Protein AF-A0A0G0ESL1-F1 (afdb_monomer)

Solvent-accessible surface area (backbone atoms only — not comparable to full-atom values): 6940 Å² total; per-residue (Å²): 132,65,52,68,67,60,53,50,54,51,50,41,55,69,68,62,53,58,76,90,51,45,63,59,52,52,49,53,52,51,52,51,34,54,52,48,30,52,51,57,55,46,70,75,48,55,72,68,60,41,48,55,51,52,56,58,74,66,64,78,80,87,54,64,67,57,54,52,51,55,48,56,74,80,39,53,71,65,58,50,52,50,40,43,53,54,42,39,52,50,52,52,52,53,53,48,60,72,46,49,88,78,52,55,70,70,51,51,53,54,48,49,55,49,51,59,72,53,74,113

Organism: NCBI:txid1618350

Radius of gyration: 16.75 Å; Cα contacts (8 Å, |Δi|>4): 57; chains: 1; bounding box: 40×31×44 Å

Secondary structure (DSSP, 8-state):
---HHHHHHHHHHHTT--HHHHHHHHHHHHHHHHHHHHHHHHHTS-HHHHHHHHHHHHS-S-THHHHHHHHHHH--HHHHHHHHHHHHHHHHHHHHHHHGGGS-HHHHHHHHHHHHHH--

Mean predicted aligned error: 5.61 Å

Sequence (120 aa):
MHDIRSTLSQILSILKFPEDQRDSTMSGIIDLVNEYVLVSLMRRLDKEIQLEFKELIQKKEDQQAEILSFIKKYYTTDAVNKTVAEEGKKLICDYLKTLSPMMHEEEKEEIKSLLDNCFE

Foldseek 3Di:
DDDLLNLLLVLCVLVVPDPVCSVVVSVVLVVVLVVQLLVVLLVPDDPVLNVVLVVQVVPDDDCPVVNVVSSVVPDDPVRSVVSSLVSSLVSVVVVCVVCVVVDDPVSVVVSVVSSVVRND

Nearest PDB structures (foldseek):
  3qne-assembly1_A  TM=2.357E-01  e=4.105E+00  Candida albicans
  3qo8-assembly1_A-2  TM=2.585E-01  e=5.666E+00  Candida albicans

Structure (mmCIF, N/CA/C/O backbone):
data_AF-A0A0G0ESL1-F1
#
_entry.id   AF-A0A0G0ESL1-F1
#
loop_
_atom_site.group_PDB
_atom_site.id
_atom_site.type_symbol
_atom_site.label_atom_id
_atom_site.label_alt_id
_atom_site.label_comp_id
_atom_site.label_asym_id
_atom_site.label_entity_id
_atom_site.label_seq_id
_atom_site.pdbx_PDB_ins_code
_atom_site.Cartn_x
_atom_site.Cartn_y
_atom_site.Cartn_z
_atom_site.occupancy
_atom_site.B_iso_or_equiv
_atom_site.auth_seq_id
_atom_site.auth_comp_id
_atom_site.auth_asym_id
_atom_site.auth_atom_id
_atom_site.pdbx_PDB_model_num
ATOM 1 N N . MET A 1 1 ? 1.376 -14.747 1.119 1.00 46.06 1 MET A N 1
ATOM 2 C CA . MET A 1 1 ? 1.154 -13.299 0.936 1.00 46.06 1 MET A CA 1
ATOM 3 C C . MET A 1 1 ? 2.508 -12.693 0.618 1.00 46.06 1 MET A C 1
ATOM 5 O O . MET A 1 1 ? 3.369 -12.700 1.491 1.00 46.06 1 MET A O 1
ATOM 9 N N . HIS A 1 2 ? 2.747 -12.318 -0.640 1.00 55.59 2 HIS A N 1
ATOM 10 C CA . HIS A 1 2 ? 3.985 -11.634 -1.007 1.00 55.59 2 HIS A CA 1
ATOM 11 C C . HIS A 1 2 ? 3.983 -10.240 -0.375 1.00 55.59 2 HIS A C 1
ATOM 13 O O . HIS A 1 2 ? 3.001 -9.508 -0.469 1.00 55.59 2 HIS A O 1
ATOM 19 N N . ASP A 1 3 ? 5.069 -9.898 0.314 1.00 77.38 3 ASP A N 1
ATOM 20 C CA . ASP A 1 3 ? 5.272 -8.565 0.875 1.00 77.38 3 ASP A CA 1
ATOM 21 C C . ASP A 1 3 ? 5.372 -7.535 -0.269 1.00 77.38 3 ASP A C 1
ATOM 23 O O . ASP A 1 3 ? 6.083 -7.752 -1.260 1.00 77.38 3 ASP A O 1
ATOM 27 N N . ILE A 1 4 ? 4.669 -6.407 -0.133 1.00 81.38 4 ILE A N 1
ATOM 28 C CA . ILE A 1 4 ? 4.693 -5.271 -1.071 1.00 81.38 4 ILE A CA 1
ATOM 29 C C . ILE A 1 4 ? 6.131 -4.832 -1.339 1.00 81.38 4 ILE A C 1
ATOM 31 O O . ILE A 1 4 ? 6.493 -4.552 -2.481 1.00 81.38 4 ILE A O 1
ATOM 35 N N . ARG A 1 5 ? 6.977 -4.849 -0.304 1.00 85.19 5 ARG A N 1
ATOM 36 C CA . ARG A 1 5 ? 8.393 -4.498 -0.420 1.00 85.19 5 ARG A CA 1
ATOM 37 C C . ARG A 1 5 ? 9.149 -5.433 -1.365 1.00 85.19 5 ARG A C 1
ATOM 39 O O . ARG A 1 5 ? 9.920 -4.973 -2.203 1.00 85.19 5 ARG A O 1
ATOM 46 N N . SER A 1 6 ? 8.912 -6.741 -1.257 1.00 87.00 6 SER A N 1
ATOM 47 C CA . SER A 1 6 ? 9.539 -7.741 -2.131 1.00 87.00 6 SER A CA 1
ATOM 48 C C . SER A 1 6 ? 9.086 -7.577 -3.582 1.00 87.00 6 SER A C 1
ATOM 50 O O . SER A 1 6 ? 9.912 -7.630 -4.491 1.00 87.00 6 SER A O 1
ATOM 52 N N . THR A 1 7 ? 7.795 -7.307 -3.792 1.00 86.62 7 THR A N 1
ATOM 53 C CA . THR A 1 7 ? 7.224 -7.063 -5.125 1.00 86.62 7 THR A CA 1
ATOM 54 C C . THR A 1 7 ? 7.838 -5.814 -5.763 1.00 86.62 7 THR A C 1
ATOM 56 O O . THR A 1 7 ? 8.307 -5.860 -6.898 1.00 86.62 7 THR A O 1
ATOM 59 N N . LEU A 1 8 ? 7.923 -4.711 -5.012 1.00 88.19 8 LEU A N 1
ATOM 60 C CA . LEU A 1 8 ? 8.556 -3.469 -5.465 1.00 88.19 8 LEU A CA 1
ATOM 61 C C . LEU A 1 8 ? 10.034 -3.655 -5.806 1.00 88.19 8 LEU A C 1
ATOM 63 O O . LEU A 1 8 ? 10.487 -3.180 -6.842 1.00 88.19 8 LEU A O 1
ATOM 67 N N . SER A 1 9 ? 10.784 -4.374 -4.970 1.00 89.75 9 SER A N 1
ATOM 68 C CA . SER A 1 9 ? 12.202 -4.645 -5.220 1.00 89.75 9 SER A CA 1
ATOM 69 C C . SER A 1 9 ? 12.424 -5.399 -6.538 1.00 89.75 9 SER A C 1
ATOM 71 O O . SER A 1 9 ? 13.321 -5.049 -7.310 1.00 89.75 9 SER A O 1
ATOM 73 N N . GLN A 1 10 ? 11.573 -6.385 -6.835 1.00 89.44 10 GLN A N 1
ATOM 74 C CA . GLN A 1 10 ? 11.623 -7.132 -8.093 1.00 89.44 10 GLN A CA 1
ATOM 75 C C . GLN A 1 10 ? 11.266 -6.245 -9.291 1.00 89.44 10 GLN A C 1
ATOM 77 O O . GLN A 1 10 ? 12.016 -6.221 -10.263 1.00 89.44 10 GLN A O 1
ATOM 82 N N . ILE A 1 11 ? 10.201 -5.441 -9.191 1.00 89.75 11 ILE A N 1
ATOM 83 C CA . ILE A 1 11 ? 9.812 -4.479 -10.237 1.00 89.75 11 ILE A CA 1
ATOM 84 C C . ILE A 1 11 ? 10.960 -3.516 -10.556 1.00 89.75 11 ILE A C 1
ATOM 86 O O . ILE A 1 11 ? 11.326 -3.351 -11.717 1.00 89.75 11 ILE A O 1
ATOM 90 N N . LEU A 1 12 ? 11.563 -2.898 -9.537 1.00 90.69 12 LEU A N 1
ATOM 91 C CA . LEU A 1 12 ? 12.670 -1.957 -9.732 1.00 90.69 12 LEU A CA 1
ATOM 92 C C . LEU A 1 12 ? 13.908 -2.639 -10.335 1.00 90.69 12 LEU A C 1
ATOM 94 O O . LEU A 1 12 ? 14.672 -2.000 -11.058 1.00 90.69 12 LEU A O 1
ATOM 98 N N . SER A 1 13 ? 14.096 -3.933 -10.070 1.00 89.94 13 SER A N 1
ATOM 99 C CA . SER A 1 13 ? 15.166 -4.726 -10.679 1.00 89.94 13 SER A CA 1
ATOM 100 C C . SER A 1 13 ? 14.905 -4.999 -12.164 1.00 89.94 13 SER A C 1
ATOM 102 O O . SER A 1 13 ? 15.823 -4.815 -12.961 1.00 89.94 13 SER A O 1
ATOM 104 N N . ILE A 1 14 ? 13.668 -5.356 -12.543 1.00 90.81 14 ILE A N 1
ATOM 105 C CA . ILE A 1 14 ? 13.249 -5.543 -13.949 1.00 90.81 14 ILE A CA 1
ATOM 106 C C . ILE A 1 14 ? 13.446 -4.243 -14.734 1.00 90.81 14 ILE 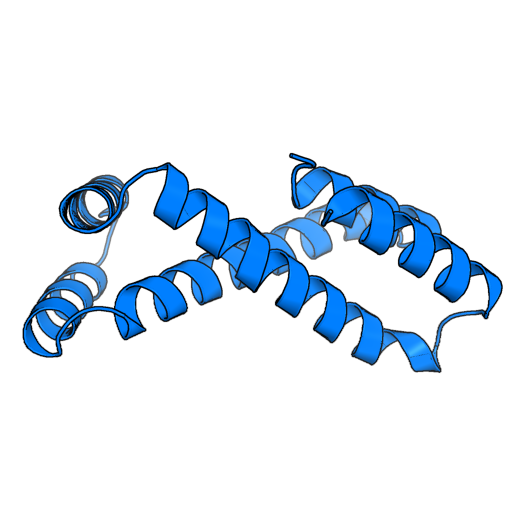A C 1
ATOM 108 O O . ILE A 1 14 ? 14.051 -4.243 -15.801 1.00 90.81 14 ILE A O 1
ATOM 112 N N . LEU A 1 15 ? 13.035 -3.115 -14.148 1.00 89.00 15 LEU A N 1
ATOM 113 C CA . LEU A 1 15 ? 13.186 -1.778 -14.732 1.00 89.00 15 LEU A CA 1
ATOM 114 C C . LEU A 1 15 ? 14.618 -1.232 -14.687 1.00 89.00 15 LEU A C 1
ATOM 116 O O . LEU A 1 15 ? 14.847 -0.080 -15.053 1.00 89.00 15 LEU A O 1
ATOM 120 N N . LYS A 1 16 ? 15.581 -2.026 -14.201 1.00 89.06 16 LYS A N 1
ATOM 121 C CA . LYS A 1 16 ? 17.004 -1.670 -14.112 1.00 89.06 16 LYS A CA 1
ATOM 122 C C . LYS A 1 16 ? 17.234 -0.324 -13.416 1.00 89.06 16 LYS A C 1
ATOM 124 O O . LYS A 1 16 ? 18.150 0.414 -13.777 1.00 89.06 16 LYS A O 1
ATOM 129 N N . PHE A 1 17 ? 16.432 -0.014 -12.393 1.00 87.12 17 PHE A N 1
ATOM 130 C CA . PHE A 1 17 ? 16.618 1.204 -11.607 1.00 87.12 17 PHE A CA 1
ATOM 131 C C . PHE A 1 17 ? 18.025 1.222 -10.984 1.00 87.12 17 PHE A C 1
ATOM 133 O O . PHE A 1 17 ? 18.485 0.161 -10.532 1.00 87.12 17 PHE A O 1
ATOM 140 N N . PRO A 1 18 ? 18.692 2.389 -10.915 1.00 87.69 18 PRO A N 1
ATOM 141 C CA . PRO A 1 18 ? 19.983 2.529 -10.246 1.00 87.69 18 PRO A CA 1
ATOM 142 C C . PRO A 1 18 ? 19.900 2.068 -8.787 1.00 87.69 18 PRO A C 1
ATOM 144 O O . PRO A 1 18 ? 18.964 2.444 -8.080 1.00 87.69 18 PRO A O 1
ATOM 147 N N . GLU A 1 19 ? 20.844 1.236 -8.333 1.00 81.81 19 GLU A N 1
ATOM 148 C CA . GLU A 1 19 ? 20.810 0.642 -6.983 1.00 81.81 19 GLU A CA 1
ATOM 149 C C . GLU A 1 19 ? 20.762 1.699 -5.872 1.00 81.81 19 GLU A C 1
ATOM 151 O O . GLU A 1 19 ? 20.020 1.536 -4.906 1.00 81.81 19 GLU A O 1
ATOM 156 N N . ASP A 1 20 ? 21.457 2.821 -6.058 1.00 83.50 20 ASP A N 1
ATOM 157 C CA . ASP A 1 20 ? 21.478 3.978 -5.158 1.00 83.50 20 ASP A CA 1
ATOM 158 C C . ASP A 1 20 ? 20.119 4.694 -5.037 1.00 83.50 20 ASP A C 1
ATOM 160 O O . ASP A 1 20 ? 19.875 5.405 -4.062 1.00 83.50 20 ASP A O 1
ATOM 164 N N . GLN A 1 21 ? 19.212 4.484 -5.996 1.00 86.06 21 GLN A N 1
ATOM 165 C CA . GLN A 1 21 ? 17.869 5.074 -6.019 1.00 86.06 21 GLN A CA 1
ATOM 166 C C . GLN A 1 21 ? 16.762 4.075 -5.666 1.00 86.06 21 GLN A C 1
ATOM 168 O O . GLN A 1 21 ? 15.616 4.479 -5.446 1.00 86.06 21 GLN A O 1
ATOM 173 N N . ARG A 1 22 ? 17.067 2.771 -5.606 1.00 87.44 22 ARG A N 1
ATOM 174 C CA . ARG A 1 22 ? 16.060 1.736 -5.319 1.00 87.44 22 ARG A CA 1
ATOM 175 C C . ARG A 1 22 ? 15.479 1.890 -3.925 1.00 87.44 22 ARG A C 1
ATOM 177 O O . ARG A 1 22 ? 14.260 1.866 -3.779 1.00 87.44 22 ARG A O 1
ATOM 184 N N . ASP A 1 23 ? 16.326 2.092 -2.923 1.00 86.75 23 ASP A N 1
ATOM 185 C CA . ASP A 1 23 ? 15.882 2.179 -1.531 1.00 86.75 23 ASP A CA 1
ATOM 186 C C . ASP A 1 23 ? 15.036 3.426 -1.264 1.00 86.75 23 ASP A C 1
ATOM 188 O O . ASP A 1 23 ? 14.009 3.340 -0.585 1.00 86.75 23 ASP A O 1
ATOM 192 N N . SER A 1 24 ? 15.416 4.574 -1.832 1.00 88.44 24 SER A N 1
ATOM 193 C CA . SER A 1 24 ? 14.659 5.822 -1.688 1.00 88.44 24 SER A CA 1
ATOM 194 C C . SER A 1 24 ? 13.326 5.767 -2.436 1.00 88.44 24 SER A C 1
ATOM 196 O O . SER A 1 24 ? 12.298 6.151 -1.881 1.00 88.44 24 SER A O 1
ATOM 198 N N . THR A 1 25 ? 13.313 5.210 -3.651 1.00 87.88 25 THR A N 1
ATOM 199 C CA . THR A 1 25 ? 12.086 5.009 -4.440 1.00 87.88 25 THR A CA 1
ATOM 200 C C . THR A 1 25 ? 11.140 4.033 -3.744 1.00 87.88 25 THR A C 1
ATOM 202 O O . THR A 1 25 ? 9.956 4.319 -3.586 1.00 87.88 25 THR A O 1
ATOM 205 N N . MET A 1 26 ? 11.659 2.897 -3.273 1.00 89.31 26 MET A N 1
ATOM 206 C CA . MET A 1 26 ? 10.879 1.892 -2.552 1.00 89.31 26 MET A CA 1
ATOM 207 C C . MET A 1 26 ? 10.296 2.457 -1.256 1.00 89.31 26 MET A C 1
ATOM 209 O O . MET A 1 26 ? 9.115 2.248 -0.994 1.00 89.31 26 MET A O 1
ATOM 213 N N . SER A 1 27 ? 11.090 3.198 -0.476 1.00 89.06 27 SER A N 1
ATOM 214 C CA . SER A 1 27 ? 10.605 3.843 0.750 1.00 89.06 27 SER A CA 1
ATOM 215 C C . SER A 1 27 ? 9.495 4.846 0.438 1.00 89.06 27 SER A C 1
ATOM 217 O O . SER A 1 27 ? 8.429 4.765 1.035 1.00 89.06 27 SER A O 1
ATOM 219 N N . GLY A 1 28 ? 9.681 5.698 -0.577 1.00 89.50 28 GLY A N 1
ATOM 220 C CA . GLY A 1 28 ? 8.656 6.660 -0.987 1.00 89.50 28 GLY A CA 1
ATOM 221 C C . GLY A 1 28 ? 7.349 6.003 -1.443 1.00 89.50 28 GLY A C 1
ATOM 222 O O . GLY A 1 28 ? 6.269 6.470 -1.089 1.00 89.50 28 GLY A O 1
ATOM 223 N N . ILE A 1 29 ? 7.417 4.892 -2.187 1.00 88.81 29 ILE A N 1
ATOM 224 C CA . ILE A 1 29 ? 6.208 4.156 -2.585 1.00 88.81 29 ILE A CA 1
ATOM 225 C C . ILE A 1 29 ? 5.537 3.506 -1.367 1.00 88.81 29 ILE A C 1
ATOM 227 O O . ILE A 1 29 ? 4.316 3.561 -1.252 1.00 88.81 29 ILE A O 1
ATOM 231 N N . ILE A 1 30 ? 6.303 2.914 -0.446 1.00 88.88 30 ILE A N 1
ATOM 232 C CA . ILE A 1 30 ? 5.757 2.300 0.775 1.00 88.88 30 ILE A CA 1
ATOM 233 C C . ILE A 1 30 ? 5.085 3.348 1.667 1.00 88.88 30 ILE A C 1
ATOM 235 O O . ILE A 1 30 ? 3.998 3.093 2.183 1.00 88.88 30 ILE A O 1
ATOM 239 N N . ASP A 1 31 ? 5.680 4.530 1.813 1.00 89.19 31 ASP A N 1
ATOM 240 C CA . ASP A 1 31 ? 5.094 5.627 2.583 1.00 89.19 31 ASP A CA 1
ATOM 241 C C . ASP A 1 31 ? 3.760 6.074 1.977 1.00 89.19 31 ASP A C 1
ATOM 243 O O . ASP A 1 31 ? 2.759 6.168 2.689 1.00 89.19 31 ASP A O 1
ATOM 247 N N . LEU A 1 32 ? 3.697 6.223 0.649 1.00 88.94 32 LEU A N 1
ATOM 248 C CA . LEU A 1 32 ? 2.443 6.502 -0.055 1.00 88.94 32 LEU A CA 1
ATOM 249 C C . LEU A 1 32 ? 1.403 5.393 0.153 1.00 88.94 32 LEU A C 1
ATOM 251 O O . LEU A 1 32 ? 0.231 5.690 0.378 1.00 88.94 32 LEU A O 1
ATOM 255 N N . VAL A 1 33 ? 1.804 4.118 0.120 1.00 89.56 33 VAL A N 1
ATOM 256 C CA . VAL A 1 33 ? 0.895 3.001 0.429 1.00 89.56 33 VAL A CA 1
ATOM 257 C C . VAL A 1 33 ? 0.347 3.130 1.844 1.00 89.56 33 VAL A C 1
ATOM 259 O O . VAL A 1 33 ? -0.865 3.034 2.031 1.00 89.56 33 VAL A O 1
ATOM 262 N N . ASN A 1 34 ? 1.198 3.398 2.832 1.00 86.69 34 ASN A N 1
ATOM 263 C CA . ASN A 1 34 ? 0.774 3.562 4.219 1.00 86.69 34 ASN A CA 1
ATOM 264 C C . ASN A 1 34 ? -0.217 4.725 4.380 1.00 86.69 34 ASN A C 1
ATOM 266 O O . ASN A 1 34 ? -1.234 4.575 5.059 1.00 86.69 34 ASN A O 1
ATOM 270 N N . GLU A 1 35 ? 0.025 5.858 3.717 1.00 87.56 35 GLU A N 1
ATOM 271 C CA . GLU A 1 35 ? -0.903 6.993 3.711 1.00 87.56 35 GLU A CA 1
ATOM 272 C C . GLU A 1 35 ? -2.260 6.625 3.099 1.00 87.56 35 GLU A C 1
ATOM 274 O O . GLU A 1 35 ? -3.306 6.897 3.694 1.00 87.56 35 GLU A O 1
ATOM 279 N N . TYR A 1 36 ? -2.268 5.963 1.940 1.00 89.62 36 TYR A N 1
ATOM 280 C CA . TYR A 1 36 ? -3.506 5.542 1.280 1.00 89.62 36 TYR A CA 1
ATOM 281 C C . TYR A 1 36 ? -4.270 4.506 2.099 1.00 89.62 36 TYR A C 1
ATOM 283 O O . TYR A 1 36 ? -5.493 4.596 2.196 1.00 89.62 36 TYR A O 1
ATOM 291 N N . VAL A 1 37 ? -3.572 3.574 2.749 1.00 89.56 37 VAL A N 1
ATOM 292 C CA . VAL A 1 37 ? -4.177 2.613 3.678 1.00 89.56 37 VAL A CA 1
ATOM 293 C C . VAL A 1 37 ? -4.872 3.344 4.815 1.00 89.56 37 VAL A C 1
ATOM 295 O O . VAL A 1 37 ? -6.040 3.068 5.086 1.00 89.56 37 VAL A O 1
ATOM 298 N N . LEU A 1 38 ? -4.204 4.311 5.449 1.00 87.62 38 LEU A N 1
ATOM 299 C CA . LEU A 1 38 ? -4.812 5.112 6.511 1.00 87.62 38 LEU A CA 1
ATOM 300 C C . LEU A 1 38 ? -6.049 5.861 6.006 1.00 87.62 38 LEU A C 1
ATOM 302 O O . LEU A 1 38 ? -7.102 5.797 6.638 1.00 87.62 38 LEU A O 1
ATOM 306 N N . VAL A 1 39 ? -5.966 6.513 4.845 1.00 89.12 39 VAL A N 1
ATOM 307 C CA . VAL A 1 39 ? -7.103 7.224 4.241 1.00 89.12 39 VAL A CA 1
ATOM 308 C C . VAL A 1 39 ? -8.263 6.272 3.932 1.00 89.12 39 VAL A C 1
ATOM 310 O O . VAL A 1 39 ? -9.416 6.597 4.227 1.00 89.12 39 VAL A O 1
ATOM 313 N N . SER A 1 40 ? -7.989 5.101 3.357 1.00 91.38 40 SER A N 1
ATOM 314 C CA . SER A 1 40 ? -9.007 4.114 2.988 1.00 91.38 40 SER A CA 1
ATOM 315 C C . SER A 1 40 ? -9.660 3.461 4.197 1.00 91.38 40 SER A C 1
ATOM 317 O O . SER A 1 40 ? -10.876 3.270 4.186 1.00 91.38 40 SER A O 1
ATOM 319 N N . LEU A 1 41 ? -8.897 3.177 5.255 1.00 91.19 41 LEU A N 1
ATOM 320 C CA . LEU A 1 41 ? -9.458 2.767 6.538 1.00 91.19 41 LEU A CA 1
ATOM 321 C C . LEU A 1 41 ? -10.366 3.880 7.078 1.00 91.19 41 LEU A C 1
ATOM 323 O O . LEU A 1 41 ? -11.555 3.661 7.264 1.00 91.19 41 LEU A O 1
ATOM 327 N N . MET A 1 42 ? -9.878 5.114 7.212 1.00 90.12 42 MET A N 1
ATOM 328 C CA . MET A 1 42 ? -10.676 6.197 7.804 1.00 90.12 42 MET A CA 1
ATOM 329 C C . MET A 1 42 ? -11.964 6.507 7.036 1.00 90.12 42 MET A C 1
ATOM 331 O O . MET A 1 42 ? -13.002 6.743 7.650 1.00 90.12 42 MET A O 1
ATOM 335 N N . ARG A 1 43 ? -11.953 6.440 5.700 1.00 89.75 43 ARG A N 1
ATOM 336 C CA . ARG A 1 43 ? -13.159 6.650 4.877 1.00 89.75 43 ARG A CA 1
ATOM 337 C C . ARG A 1 43 ? -14.271 5.628 5.123 1.00 89.75 43 ARG A C 1
ATOM 339 O O . ARG A 1 43 ? -15.418 5.921 4.797 1.00 89.75 43 ARG A O 1
ATOM 346 N N . ARG A 1 44 ? -13.943 4.443 5.648 1.00 90.31 44 ARG A N 1
ATOM 347 C CA . ARG A 1 44 ? -14.909 3.377 5.963 1.00 90.31 44 ARG A CA 1
ATOM 348 C C . ARG A 1 44 ? -15.558 3.555 7.344 1.00 90.31 44 ARG A C 1
ATOM 350 O O . ARG A 1 44 ? -16.488 2.817 7.649 1.00 90.31 44 ARG A O 1
ATOM 357 N N . LEU A 1 45 ? -15.075 4.488 8.168 1.00 90.94 45 LEU A N 1
ATOM 358 C CA . LEU A 1 45 ? -15.644 4.804 9.482 1.0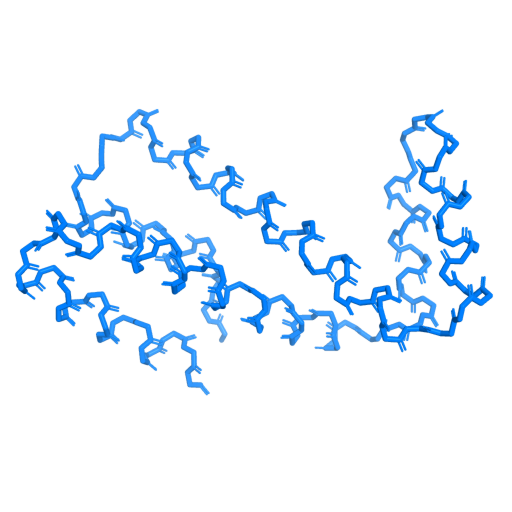0 90.94 45 LEU A CA 1
ATOM 359 C C . LEU A 1 45 ? -16.716 5.889 9.378 1.00 90.94 45 LEU A C 1
ATOM 361 O O . LEU A 1 45 ? -16.742 6.669 8.425 1.00 90.94 45 LEU A O 1
ATOM 365 N N . ASP A 1 46 ? -17.563 5.989 10.397 1.00 92.75 46 ASP A N 1
ATOM 366 C CA . ASP A 1 46 ? -18.538 7.071 10.501 1.00 92.75 46 ASP A CA 1
ATOM 367 C C . ASP A 1 46 ? -17.864 8.437 10.705 1.00 92.75 46 ASP A C 1
ATOM 369 O O . ASP A 1 46 ? -16.752 8.542 11.227 1.00 92.75 46 ASP A O 1
ATOM 373 N N . LYS A 1 47 ? -18.558 9.513 10.309 1.00 92.56 47 LYS A N 1
ATOM 374 C CA . LYS A 1 47 ? -18.021 10.889 10.331 1.00 92.56 47 LYS A CA 1
ATOM 375 C C . LYS A 1 47 ? -17.525 11.335 11.707 1.00 92.56 47 LYS A C 1
ATOM 377 O O . LYS A 1 47 ? -16.569 12.099 11.779 1.00 92.56 47 LYS A O 1
ATOM 382 N N . GLU A 1 48 ? -18.181 10.882 12.769 1.00 93.06 48 GLU A N 1
ATOM 383 C CA . GLU A 1 48 ? -17.803 11.204 14.146 1.00 93.06 48 GLU A CA 1
ATOM 384 C C . GLU A 1 48 ? -16.438 10.593 14.494 1.00 93.06 48 GLU A C 1
ATOM 386 O O . GLU A 1 48 ? -15.532 11.296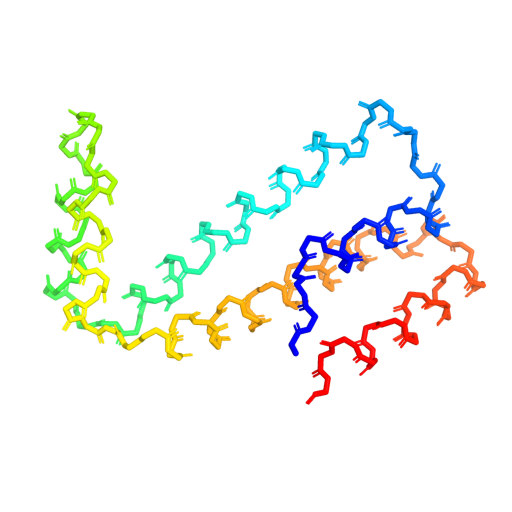 14.929 1.00 93.06 48 GLU A O 1
ATOM 391 N N . ILE A 1 49 ? -16.230 9.321 14.148 1.00 92.62 49 ILE A N 1
ATOM 392 C CA . ILE A 1 49 ? -14.963 8.612 14.360 1.00 92.62 49 ILE A CA 1
ATOM 393 C C . ILE A 1 49 ? -13.852 9.191 13.467 1.00 92.62 49 ILE A C 1
A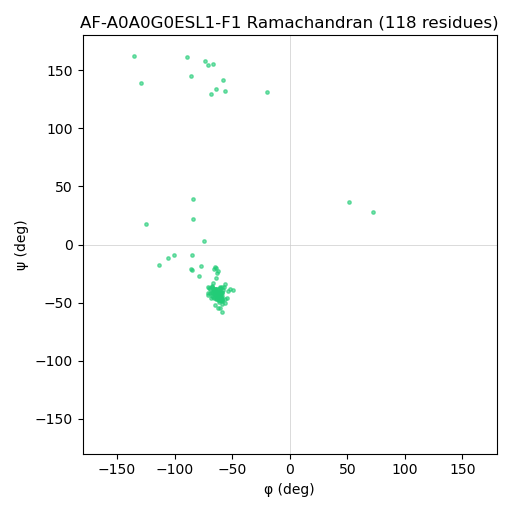TOM 395 O O . ILE A 1 49 ? -12.703 9.318 13.890 1.00 92.62 49 ILE A O 1
ATOM 399 N N . GLN A 1 50 ? -14.181 9.596 12.236 1.00 91.56 50 GLN A N 1
ATOM 400 C CA . GLN A 1 50 ? -13.235 10.305 11.366 1.00 91.56 50 GLN A CA 1
ATOM 401 C C . GLN A 1 50 ? -12.759 11.626 11.988 1.00 91.56 50 GLN A C 1
ATOM 403 O O . GLN A 1 50 ? -11.592 11.991 11.829 1.00 91.56 50 GLN A O 1
ATOM 408 N N . LEU A 1 51 ? -13.6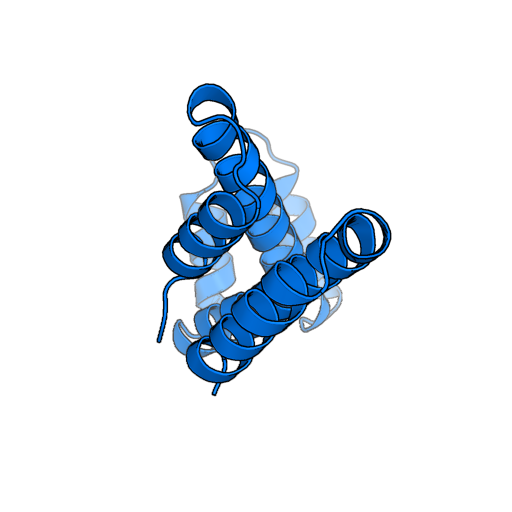46 12.345 12.684 1.00 90.88 51 LEU A N 1
ATOM 409 C CA . LEU A 1 51 ? -13.296 13.580 13.378 1.00 90.88 51 LEU A CA 1
ATOM 410 C C . LEU A 1 51 ? -12.370 13.298 14.567 1.00 90.88 51 LEU A C 1
ATOM 412 O O . LEU A 1 51 ? -11.335 13.951 14.667 1.00 90.88 51 LEU A O 1
ATOM 416 N N . GLU A 1 52 ? -12.675 12.285 15.387 1.00 89.81 52 GLU A N 1
ATOM 417 C CA . GLU A 1 52 ? -11.798 11.847 16.487 1.00 89.81 52 GLU A CA 1
ATOM 418 C C . GLU A 1 52 ? -10.385 11.521 15.985 1.00 89.81 52 GLU A C 1
ATOM 420 O O . GLU A 1 52 ? -9.390 11.978 16.551 1.00 89.81 52 GLU A O 1
ATOM 425 N N . PHE A 1 53 ? -10.281 10.772 14.882 1.00 87.94 53 PHE A N 1
ATOM 426 C CA . PHE A 1 53 ? -8.986 10.443 14.291 1.00 87.94 53 PHE A CA 1
ATOM 427 C C . PHE A 1 53 ? -8.249 11.685 13.786 1.00 87.94 53 PHE A C 1
ATOM 429 O O . PHE A 1 53 ? -7.037 11.810 13.961 1.00 87.94 53 PHE A O 1
ATOM 436 N N . LYS A 1 54 ? -8.970 12.628 13.170 1.00 86.88 54 LYS A N 1
ATOM 437 C CA . LYS A 1 54 ? -8.388 13.882 12.685 1.00 86.88 54 LYS A CA 1
ATOM 438 C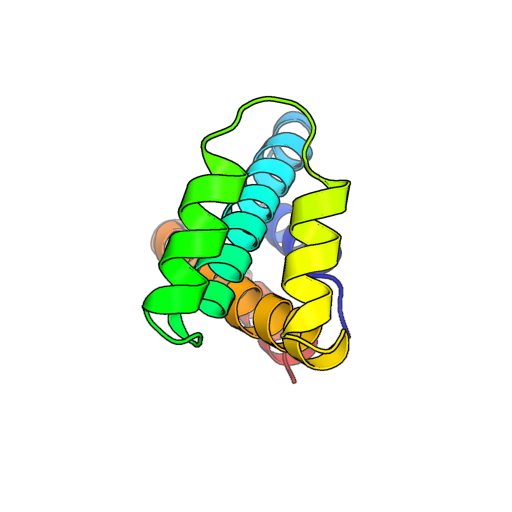 C . LYS A 1 54 ? -7.845 14.732 13.835 1.00 86.88 54 LYS A C 1
ATOM 440 O O . LYS A 1 54 ? -6.785 15.336 13.695 1.00 86.88 54 LYS A O 1
ATOM 445 N N . GLU A 1 55 ? -8.550 14.777 14.959 1.00 88.00 55 GLU A N 1
ATOM 446 C CA . GLU A 1 55 ? -8.088 15.467 16.162 1.00 88.00 55 GLU A CA 1
ATOM 447 C C . GLU A 1 55 ? -6.866 14.785 16.783 1.00 88.00 55 GLU A C 1
ATOM 449 O O . GLU A 1 55 ? -5.965 15.482 17.249 1.00 88.00 55 GLU A O 1
ATOM 454 N N . LEU A 1 56 ? -6.807 13.449 16.746 1.00 85.62 56 LEU A N 1
ATOM 455 C CA . LEU A 1 56 ? -5.650 12.669 17.189 1.00 85.62 56 LEU A CA 1
ATOM 456 C C . LEU A 1 56 ? -4.396 13.065 16.389 1.00 85.62 56 LEU A C 1
ATOM 458 O O . LEU A 1 56 ? -3.441 13.599 16.943 1.00 85.62 56 LEU A O 1
ATOM 462 N N . ILE A 1 57 ? -4.436 12.946 15.059 1.00 82.38 57 ILE A N 1
ATOM 463 C CA . ILE A 1 57 ? -3.270 13.239 14.203 1.00 82.38 57 ILE A CA 1
ATOM 464 C C . ILE A 1 57 ? -2.840 14.719 14.210 1.00 82.38 57 ILE A C 1
ATOM 466 O O . ILE A 1 57 ? -1.704 15.032 13.858 1.00 82.38 57 ILE A O 1
ATOM 470 N N . GLN A 1 58 ? -3.726 15.650 14.584 1.00 81.06 58 GLN A N 1
ATOM 471 C CA . GLN A 1 58 ? -3.405 17.081 14.640 1.00 81.06 58 GLN A CA 1
ATOM 472 C C . GLN A 1 58 ? -2.580 17.477 15.874 1.00 81.06 58 GLN A C 1
ATOM 474 O O . GLN A 1 58 ? -1.923 18.519 15.847 1.00 81.06 58 GLN A O 1
ATOM 479 N N . LYS A 1 59 ? -2.552 16.659 16.931 1.00 76.56 59 LYS A N 1
ATOM 480 C CA . LYS A 1 59 ? -1.880 16.962 18.207 1.00 76.56 59 LYS A CA 1
ATOM 481 C C . LYS A 1 59 ? -0.363 16.643 18.233 1.00 76.56 59 LYS A C 1
ATOM 483 O O . LYS A 1 59 ? 0.104 16.178 19.258 1.00 76.56 59 LYS A O 1
ATOM 488 N N . LYS A 1 60 ? 0.400 16.897 17.149 1.00 61.00 60 LYS A N 1
ATOM 489 C CA . LYS A 1 60 ? 1.885 16.710 16.995 1.00 61.00 60 LYS A CA 1
ATOM 490 C C . LYS A 1 60 ? 2.674 16.635 18.333 1.00 61.00 60 LYS A C 1
ATOM 492 O O . LYS A 1 60 ? 2.516 17.541 19.141 1.00 61.00 60 LYS A O 1
ATOM 497 N N . GLU A 1 61 ? 3.575 15.698 18.650 1.00 53.72 61 GLU A N 1
ATOM 498 C CA . GLU A 1 61 ? 4.412 14.709 17.939 1.00 53.72 61 GLU A CA 1
ATOM 499 C C . GLU A 1 61 ? 4.354 13.334 18.660 1.00 53.72 61 GLU A C 1
ATOM 501 O O . GLU A 1 61 ? 3.985 13.258 19.828 1.00 53.72 61 GLU A O 1
ATOM 506 N N . ASP A 1 62 ? 4.751 12.258 17.969 1.00 63.03 62 ASP A N 1
ATOM 507 C CA . ASP A 1 62 ? 5.005 10.908 18.523 1.00 63.03 62 ASP A CA 1
ATOM 508 C C . ASP A 1 62 ? 3.791 10.054 18.960 1.00 63.03 62 ASP A C 1
ATOM 510 O O . ASP A 1 62 ? 3.876 9.147 19.786 1.00 63.03 62 ASP A O 1
ATOM 514 N N . GLN A 1 63 ? 2.634 10.268 18.331 1.00 73.94 63 GLN A N 1
ATOM 515 C CA . GLN A 1 63 ? 1.411 9.496 18.599 1.00 73.94 63 GLN A CA 1
ATOM 516 C C . GLN A 1 63 ? 1.305 8.166 17.834 1.00 73.94 63 GLN A C 1
ATOM 518 O O . GLN A 1 63 ? 0.209 7.633 17.662 1.00 73.94 63 GLN A O 1
ATOM 523 N N . GLN A 1 64 ? 2.414 7.586 17.365 1.00 78.62 64 GLN A N 1
ATOM 524 C CA . GLN A 1 64 ? 2.367 6.361 16.555 1.00 78.62 64 GLN A CA 1
ATOM 525 C C . GLN A 1 64 ? 1.664 5.211 17.300 1.00 78.62 64 GLN A C 1
ATOM 527 O O . GLN A 1 64 ? 0.850 4.491 16.719 1.00 78.62 64 GLN A O 1
ATOM 532 N N . ALA A 1 65 ? 1.908 5.085 18.608 1.00 83.44 65 ALA A N 1
ATOM 533 C CA . ALA A 1 65 ? 1.239 4.103 19.458 1.00 83.44 65 ALA A CA 1
ATOM 534 C C . ALA A 1 65 ? -0.271 4.371 19.609 1.00 83.44 65 ALA A C 1
ATOM 536 O O . ALA A 1 65 ? -1.065 3.429 19.581 1.00 83.44 65 ALA A O 1
ATOM 537 N N . GLU A 1 66 ? -0.681 5.636 19.732 1.00 86.62 66 GLU A N 1
ATOM 538 C CA . GLU A 1 66 ? -2.092 6.023 19.860 1.00 86.62 66 GLU A CA 1
ATOM 539 C C . GLU A 1 66 ? -2.849 5.825 18.545 1.00 86.62 66 GLU A C 1
ATOM 541 O O . GLU A 1 66 ? -3.940 5.260 18.551 1.00 86.62 66 GLU A O 1
ATOM 546 N N . ILE A 1 67 ? -2.242 6.188 17.412 1.00 84.31 67 ILE A N 1
ATOM 547 C CA . ILE A 1 67 ? -2.777 5.936 16.068 1.00 84.31 67 ILE A CA 1
ATOM 548 C C . ILE A 1 67 ? -2.966 4.432 15.853 1.00 84.31 67 ILE A C 1
ATOM 550 O O . ILE A 1 67 ? -4.035 3.990 15.434 1.00 84.31 67 ILE A O 1
ATOM 554 N N . LEU A 1 68 ? -1.960 3.620 16.194 1.00 83.62 68 LEU A N 1
ATOM 555 C CA . LEU A 1 68 ? -2.057 2.163 16.096 1.00 83.62 68 LEU A CA 1
ATOM 556 C C . LEU A 1 68 ? -3.145 1.594 17.014 1.00 83.62 68 LEU A C 1
ATOM 558 O O . LEU A 1 68 ? -3.869 0.685 16.609 1.00 83.62 68 LEU A O 1
ATOM 562 N N . SER A 1 69 ? -3.274 2.115 18.235 1.00 88.12 69 SER A N 1
ATOM 563 C CA . SER A 1 69 ? -4.329 1.720 19.174 1.00 88.12 69 SER A CA 1
ATOM 564 C C . SER A 1 69 ? -5.719 2.071 18.638 1.00 88.12 69 SER A C 1
ATOM 566 O O . SER A 1 69 ? -6.621 1.233 18.646 1.00 88.12 69 SER A O 1
ATOM 568 N N . PHE A 1 70 ? -5.874 3.274 18.081 1.00 89.62 70 PHE A N 1
ATOM 569 C CA . PHE A 1 70 ? -7.112 3.730 17.460 1.00 89.62 70 PHE A CA 1
ATOM 570 C C . PHE A 1 70 ? -7.508 2.834 16.286 1.00 89.62 70 PHE A C 1
ATOM 572 O O . PHE A 1 70 ? -8.641 2.368 16.219 1.00 89.62 70 PHE A O 1
ATOM 579 N N . ILE A 1 71 ? -6.570 2.520 15.387 1.00 88.94 71 ILE A N 1
ATOM 580 C CA . ILE A 1 71 ? -6.833 1.621 14.256 1.00 88.94 71 ILE A CA 1
ATOM 581 C C . ILE A 1 71 ? -7.264 0.241 14.763 1.00 88.94 71 ILE A C 1
ATOM 583 O O . ILE A 1 71 ? -8.269 -0.287 14.295 1.00 88.94 71 ILE A O 1
ATOM 587 N N . LYS A 1 72 ? -6.569 -0.316 15.764 1.00 89.25 72 LYS A N 1
ATOM 588 C CA . LYS A 1 72 ? -6.905 -1.620 16.365 1.00 89.25 72 LYS A CA 1
ATOM 589 C C . LYS A 1 72 ? -8.269 -1.644 17.061 1.00 89.25 72 LYS A C 1
ATOM 591 O O . LYS A 1 72 ? -8.853 -2.716 17.188 1.00 89.25 72 LYS A O 1
ATOM 596 N N . LYS A 1 73 ? -8.788 -0.493 17.506 1.00 92.00 73 LYS A N 1
ATOM 597 C CA . LYS A 1 73 ? -10.134 -0.379 18.094 1.00 92.00 73 LYS A CA 1
ATOM 598 C C . LYS A 1 73 ? -11.235 -0.660 17.067 1.00 92.00 73 LYS A C 1
ATOM 600 O O . LYS A 1 73 ? -12.275 -1.195 17.438 1.00 92.00 73 LYS A O 1
ATOM 605 N N . TYR A 1 74 ? -11.008 -0.310 15.799 1.00 92.06 74 TYR A N 1
ATOM 606 C CA . TYR A 1 74 ? -12.027 -0.383 14.745 1.00 92.06 74 TYR A CA 1
ATOM 607 C C . TYR A 1 74 ? -11.728 -1.418 13.653 1.00 92.06 74 TYR A C 1
ATOM 609 O O . TYR A 1 74 ? -12.639 -1.828 12.936 1.00 92.06 74 TYR A O 1
ATOM 617 N N . TYR A 1 75 ? -10.479 -1.873 13.532 1.00 93.19 75 TYR A N 1
ATOM 618 C CA . TYR A 1 75 ? -10.049 -2.826 12.514 1.00 93.19 75 TYR A CA 1
ATOM 619 C C . TYR A 1 75 ? -9.294 -4.002 13.115 1.00 93.19 75 TYR A C 1
ATOM 621 O O . TYR A 1 75 ? -8.418 -3.848 13.966 1.00 93.19 75 TYR A O 1
ATOM 629 N N . THR A 1 76 ? -9.587 -5.194 12.599 1.00 90.94 76 THR A N 1
ATOM 630 C CA . THR A 1 76 ? -8.759 -6.374 12.842 1.00 90.94 76 THR A CA 1
ATOM 631 C C . THR A 1 76 ? -7.458 -6.281 12.049 1.00 90.94 76 THR A C 1
ATOM 633 O O . THR A 1 76 ? -7.385 -5.609 11.018 1.00 90.94 76 THR A O 1
ATOM 636 N N . THR A 1 77 ? -6.430 -7.008 12.490 1.00 87.75 77 THR A N 1
ATOM 637 C CA . THR A 1 77 ? -5.175 -7.148 11.737 1.00 87.75 77 THR A CA 1
ATOM 638 C C . THR A 1 77 ? -5.423 -7.633 10.308 1.00 87.75 77 THR A C 1
ATOM 640 O O . THR A 1 77 ? -4.831 -7.092 9.380 1.00 87.75 77 THR A O 1
ATOM 643 N N . ASP A 1 78 ? -6.355 -8.566 10.105 1.00 89.81 78 ASP A N 1
ATOM 644 C CA . ASP A 1 78 ? -6.712 -9.055 8.769 1.00 89.81 78 ASP A CA 1
ATOM 645 C C . ASP A 1 78 ? -7.359 -7.973 7.900 1.00 89.81 78 ASP A C 1
ATOM 647 O O . ASP A 1 78 ? -7.046 -7.867 6.716 1.00 89.81 78 ASP A O 1
ATOM 651 N N . ALA A 1 79 ? -8.225 -7.128 8.471 1.00 89.25 79 ALA A N 1
ATOM 652 C CA . ALA A 1 79 ? -8.835 -6.019 7.741 1.00 89.25 79 ALA A CA 1
ATOM 653 C C . ALA A 1 79 ? -7.793 -4.966 7.329 1.00 89.25 79 ALA A C 1
ATOM 655 O O . ALA A 1 79 ? -7.851 -4.444 6.211 1.00 89.25 79 ALA A O 1
ATOM 656 N N . VAL A 1 80 ? -6.820 -4.686 8.203 1.00 89.69 80 VAL A N 1
ATOM 657 C CA . VAL A 1 80 ? -5.686 -3.807 7.885 1.00 89.69 80 VAL A CA 1
ATOM 658 C C . VAL A 1 80 ? -4.829 -4.431 6.786 1.00 89.69 80 VAL A C 1
ATOM 660 O O . VAL A 1 80 ? -4.629 -3.794 5.759 1.00 89.69 80 VAL A O 1
ATOM 663 N N . ASN A 1 81 ? -4.401 -5.687 6.938 1.00 87.69 81 ASN A N 1
ATOM 664 C CA . ASN A 1 81 ? -3.570 -6.389 5.955 1.00 87.69 81 ASN A CA 1
ATOM 665 C C . ASN A 1 81 ? -4.247 -6.487 4.584 1.00 87.69 81 ASN A C 1
ATOM 667 O O . ASN A 1 81 ? -3.607 -6.272 3.558 1.00 87.69 81 ASN A O 1
ATOM 671 N N . LYS A 1 82 ? -5.557 -6.752 4.555 1.00 88.81 82 LYS A N 1
ATOM 672 C CA . LYS A 1 82 ? -6.339 -6.749 3.317 1.00 88.81 82 LYS A CA 1
ATOM 673 C C . LYS A 1 82 ? -6.344 -5.368 2.663 1.00 88.81 82 LYS A C 1
ATOM 675 O O . LYS A 1 82 ? -6.143 -5.271 1.459 1.00 88.81 82 LYS A O 1
ATOM 680 N N . THR A 1 83 ? -6.518 -4.306 3.448 1.00 90.88 83 THR A N 1
ATOM 681 C CA . THR A 1 83 ? -6.488 -2.929 2.928 1.00 90.88 83 THR A CA 1
ATOM 682 C C . THR A 1 83 ? -5.091 -2.556 2.420 1.00 90.88 83 THR A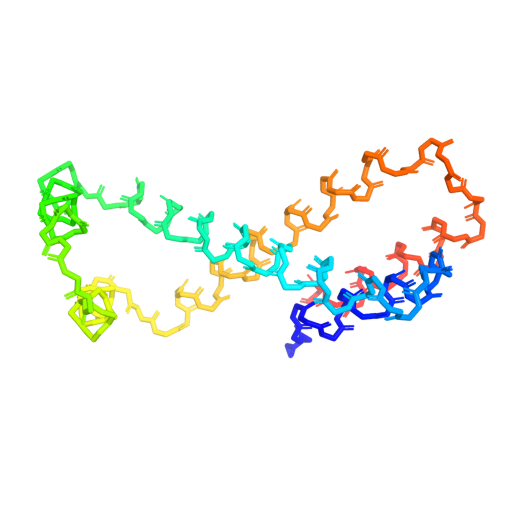 C 1
ATOM 684 O O . THR A 1 83 ? -4.978 -1.936 1.369 1.00 90.88 83 THR A O 1
ATOM 687 N N . VAL A 1 84 ? -4.028 -2.993 3.106 1.00 88.75 84 VAL A N 1
ATOM 688 C CA . VAL A 1 84 ? -2.635 -2.857 2.646 1.00 88.75 84 VAL A CA 1
ATOM 689 C C . VAL A 1 84 ? -2.436 -3.543 1.299 1.00 88.75 84 VAL A C 1
ATOM 691 O O . VAL A 1 84 ? -1.903 -2.924 0.384 1.00 88.75 84 VAL A O 1
ATOM 694 N N . ALA A 1 85 ? -2.908 -4.780 1.136 1.00 86.19 85 ALA A N 1
ATOM 695 C CA . ALA A 1 85 ? -2.813 -5.493 -0.135 1.00 86.19 85 ALA A CA 1
ATOM 696 C C . ALA A 1 85 ? -3.615 -4.803 -1.257 1.00 86.19 85 ALA A C 1
ATOM 698 O O . ALA A 1 85 ? -3.105 -4.650 -2.365 1.00 86.19 85 ALA A O 1
ATOM 699 N N . GLU A 1 86 ? -4.842 -4.354 -0.970 1.00 88.94 86 GLU A N 1
ATOM 700 C CA . GLU A 1 86 ? -5.715 -3.655 -1.925 1.00 88.94 86 GLU A CA 1
ATOM 701 C C . GLU A 1 86 ? -5.103 -2.328 -2.406 1.00 88.94 86 GLU A C 1
ATOM 703 O O . GLU A 1 86 ? -4.939 -2.119 -3.612 1.00 88.94 86 GLU A O 1
ATOM 708 N N . GLU A 1 87 ? -4.738 -1.439 -1.478 1.00 90.12 87 GLU A N 1
ATOM 709 C CA . GLU A 1 87 ? -4.168 -0.126 -1.808 1.00 90.12 87 GLU A CA 1
ATOM 710 C C . GLU A 1 87 ? -2.746 -0.248 -2.360 1.00 90.12 87 GLU A C 1
ATOM 712 O O . GLU A 1 87 ? -2.388 0.452 -3.307 1.00 90.12 87 G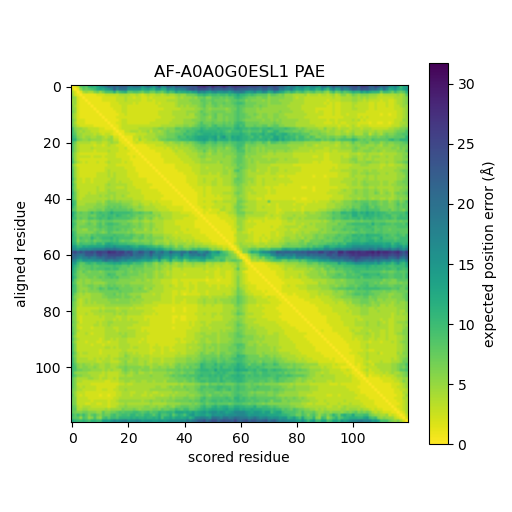LU A O 1
ATOM 717 N N . GLY A 1 88 ? -1.957 -1.192 -1.839 1.00 88.31 88 GLY A N 1
ATOM 718 C CA . GLY A 1 88 ? -0.630 -1.523 -2.345 1.00 88.31 88 GLY A CA 1
ATOM 719 C C . GLY A 1 88 ? -0.659 -1.957 -3.804 1.00 88.31 88 GLY A C 1
ATOM 720 O O . GLY A 1 88 ? 0.049 -1.382 -4.632 1.00 88.31 88 GLY A O 1
ATOM 721 N N . LYS A 1 89 ? -1.531 -2.915 -4.149 1.00 86.88 89 LYS A N 1
ATOM 722 C CA . LYS A 1 89 ? -1.731 -3.354 -5.539 1.00 86.88 89 LYS A CA 1
ATOM 723 C C . LYS A 1 89 ? -2.113 -2.182 -6.431 1.00 86.88 89 LYS A C 1
ATOM 725 O O . LYS A 1 89 ? -1.555 -2.016 -7.512 1.00 86.88 89 LYS A O 1
ATOM 730 N N . LYS A 1 90 ? -3.064 -1.362 -5.981 1.00 88.25 90 LYS A N 1
ATOM 731 C CA . LYS A 1 90 ? -3.563 -0.222 -6.749 1.00 88.25 90 LYS A CA 1
ATOM 732 C C . LYS A 1 90 ? -2.459 0.795 -7.041 1.00 88.25 90 LYS A C 1
ATOM 734 O O . LYS A 1 90 ? -2.272 1.152 -8.201 1.00 88.25 90 LYS A O 1
ATOM 739 N N . LEU A 1 91 ? -1.703 1.203 -6.023 1.00 88.94 91 LEU A N 1
ATOM 740 C CA . LEU A 1 91 ? -0.618 2.172 -6.167 1.00 88.94 91 LEU A CA 1
ATOM 741 C C . LEU A 1 91 ? 0.522 1.647 -7.037 1.00 88.94 91 LEU A C 1
ATOM 743 O O . LEU A 1 91 ? 1.000 2.377 -7.902 1.00 88.94 91 LEU A O 1
ATOM 747 N N . ILE A 1 92 ? 0.918 0.382 -6.870 1.00 87.50 92 ILE A N 1
ATOM 748 C CA . ILE A 1 92 ? 1.925 -0.249 -7.733 1.00 87.50 92 ILE A CA 1
ATOM 749 C C . ILE A 1 92 ? 1.449 -0.251 -9.187 1.00 87.50 92 ILE A C 1
ATOM 751 O O . ILE A 1 92 ? 2.183 0.174 -10.076 1.00 87.50 92 ILE A O 1
ATOM 755 N N . CYS A 1 93 ? 0.209 -0.669 -9.442 1.00 86.94 93 CYS A N 1
ATOM 756 C CA . CYS A 1 93 ? -0.361 -0.652 -10.786 1.00 86.94 93 CYS A CA 1
ATOM 757 C C . CYS A 1 93 ? -0.418 0.764 -11.379 1.00 86.94 93 CYS A C 1
ATOM 759 O O . CYS A 1 93 ? -0.125 0.937 -12.560 1.00 86.94 93 CYS A O 1
ATOM 761 N N . ASP A 1 94 ? -0.785 1.780 -10.598 1.00 88.25 94 ASP A N 1
ATOM 762 C CA . ASP A 1 94 ? -0.858 3.165 -11.078 1.00 88.25 94 ASP A CA 1
ATOM 763 C C . ASP A 1 94 ? 0.536 3.760 -11.347 1.00 88.25 94 ASP A C 1
ATOM 765 O O . ASP A 1 94 ? 0.743 4.435 -12.363 1.00 88.25 94 ASP A O 1
ATOM 769 N N . TYR A 1 95 ? 1.523 3.431 -10.512 1.00 86.00 95 TYR A N 1
ATOM 770 C CA . TYR A 1 95 ? 2.927 3.752 -10.762 1.00 86.00 95 TYR A CA 1
ATOM 771 C C . TYR A 1 95 ? 3.421 3.111 -12.068 1.00 86.00 95 TYR A C 1
ATOM 773 O O . TYR A 1 95 ? 3.956 3.793 -12.942 1.00 86.00 95 TYR A O 1
ATOM 781 N N . LEU A 1 96 ? 3.148 1.820 -12.264 1.00 87.06 96 LEU A N 1
ATOM 782 C CA . LEU A 1 96 ? 3.526 1.092 -13.475 1.00 87.06 96 LEU A CA 1
ATOM 783 C C . LEU A 1 96 ? 2.836 1.618 -14.734 1.00 87.06 96 LEU A C 1
ATOM 785 O O . LEU A 1 96 ? 3.481 1.717 -15.772 1.00 87.06 96 LEU A O 1
ATOM 789 N N . LYS A 1 97 ? 1.559 2.017 -14.667 1.00 87.06 97 LYS A N 1
ATOM 790 C CA . LYS A 1 97 ? 0.876 2.682 -15.794 1.00 87.06 97 LYS A CA 1
ATOM 791 C C . LYS A 1 97 ? 1.580 3.972 -16.204 1.00 87.06 97 LYS A C 1
ATOM 793 O O . LYS A 1 97 ? 1.641 4.270 -17.392 1.00 87.06 97 LYS A O 1
ATOM 798 N N . THR A 1 98 ? 2.108 4.717 -15.234 1.00 86.75 98 THR A N 1
ATOM 799 C CA . THR A 1 98 ? 2.840 5.965 -15.488 1.00 86.75 98 THR A CA 1
ATOM 800 C C . THR A 1 98 ? 4.161 5.698 -16.209 1.00 86.75 98 THR A C 1
ATOM 802 O O . THR A 1 98 ? 4.550 6.465 -17.086 1.00 86.75 98 THR A O 1
ATOM 805 N N . LEU A 1 99 ? 4.822 4.585 -15.887 1.00 85.19 99 LEU A N 1
ATOM 806 C CA . LEU A 1 99 ? 6.074 4.171 -16.520 1.00 85.19 99 LEU A CA 1
ATOM 807 C C . LEU A 1 99 ? 5.881 3.372 -17.821 1.00 85.19 99 LEU A C 1
ATOM 809 O O . LEU A 1 99 ? 6.784 3.341 -18.649 1.00 85.19 99 LEU A O 1
ATOM 813 N N . SER A 1 100 ? 4.711 2.764 -18.034 1.00 86.19 100 SER A N 1
ATOM 814 C CA . SER A 1 100 ? 4.405 1.886 -19.174 1.00 86.19 100 SER A CA 1
ATOM 815 C C . SER A 1 100 ? 4.785 2.453 -20.554 1.00 86.19 100 SER A C 1
ATOM 817 O O . SER A 1 100 ? 5.315 1.692 -21.364 1.00 86.19 100 SER A O 1
ATOM 819 N N . PRO A 1 101 ? 4.606 3.757 -20.858 1.00 88.94 101 PRO A N 1
ATOM 820 C CA . PRO A 1 101 ? 5.035 4.324 -22.140 1.00 88.94 101 PRO A CA 1
ATOM 821 C C . PRO A 1 101 ? 6.553 4.293 -22.373 1.00 88.94 101 PRO A C 1
ATOM 823 O O . PRO A 1 101 ? 6.991 4.412 -23.513 1.00 88.94 101 PRO A O 1
ATOM 826 N N . MET A 1 102 ? 7.344 4.172 -21.305 1.00 87.44 102 MET A N 1
ATOM 827 C CA . MET A 1 102 ? 8.810 4.163 -21.331 1.00 87.44 102 MET A CA 1
ATOM 828 C C . MET A 1 102 ? 9.399 2.749 -21.222 1.00 87.44 102 MET A C 1
ATOM 830 O O . MET A 1 102 ? 10.604 2.592 -21.388 1.00 87.44 102 MET A O 1
ATOM 834 N N . MET A 1 103 ? 8.567 1.741 -20.943 1.00 90.12 103 MET A N 1
ATOM 835 C CA . MET A 1 103 ? 8.983 0.346 -20.784 1.00 90.12 103 MET A CA 1
ATOM 836 C C . MET A 1 103 ? 9.042 -0.387 -22.124 1.00 90.12 103 MET A C 1
ATOM 838 O O . MET A 1 103 ? 8.185 -0.198 -22.996 1.00 90.12 103 MET A O 1
ATOM 842 N N . HIS A 1 104 ? 9.998 -1.300 -22.243 1.00 91.75 104 HIS A N 1
ATOM 843 C CA . HIS A 1 104 ? 10.033 -2.300 -23.303 1.00 91.75 104 HIS A CA 1
ATOM 844 C C . HIS A 1 104 ? 8.929 -3.354 -23.101 1.00 91.75 104 HIS A C 1
ATOM 846 O O . HIS A 1 104 ? 8.481 -3.592 -21.981 1.00 91.75 104 HIS A O 1
ATOM 852 N N . GLU A 1 105 ? 8.472 -4.002 -24.178 1.00 90.25 105 GLU A N 1
ATOM 853 C CA . GLU A 1 105 ? 7.407 -5.019 -24.081 1.00 90.25 105 GLU A CA 1
ATOM 854 C C . GLU A 1 105 ? 7.808 -6.207 -23.191 1.00 90.25 105 GLU A C 1
ATOM 856 O O . GLU A 1 105 ? 6.989 -6.667 -22.401 1.00 90.25 105 GLU A O 1
ATOM 861 N N . GLU A 1 106 ? 9.078 -6.625 -23.223 1.00 90.56 106 GLU A N 1
ATOM 862 C CA . GLU A 1 106 ? 9.612 -7.676 -22.339 1.00 90.56 106 GLU A CA 1
ATOM 863 C C . GLU A 1 106 ? 9.451 -7.307 -20.851 1.00 90.56 106 GLU A C 1
ATOM 865 O O . GLU A 1 106 ? 8.958 -8.104 -20.056 1.00 90.56 106 GLU A O 1
ATOM 870 N N . GLU A 1 107 ? 9.759 -6.058 -20.479 1.00 91.81 107 GLU A N 1
ATOM 871 C CA . GLU A 1 107 ? 9.606 -5.563 -19.102 1.00 91.81 107 GLU A CA 1
ATOM 872 C C . GLU A 1 107 ? 8.130 -5.546 -18.678 1.00 91.81 107 GLU A C 1
ATOM 874 O O . GLU A 1 107 ? 7.798 -5.881 -17.540 1.00 91.81 107 GLU A O 1
ATOM 879 N N . LYS A 1 108 ? 7.219 -5.190 -19.594 1.00 89.81 108 LYS A N 1
ATOM 880 C CA . LYS A 1 108 ? 5.773 -5.194 -19.326 1.00 89.81 108 LYS A CA 1
ATOM 881 C C . LYS A 1 108 ? 5.249 -6.605 -19.079 1.00 89.81 108 LYS A C 1
ATOM 883 O O . LYS A 1 108 ? 4.431 -6.786 -18.177 1.00 89.81 108 LYS A O 1
ATOM 888 N N . GLU A 1 109 ? 5.689 -7.588 -19.862 1.00 89.88 109 GLU A N 1
ATOM 889 C CA . GLU A 1 109 ? 5.282 -8.987 -19.702 1.00 89.88 109 GLU A CA 1
ATOM 890 C C . GLU A 1 109 ? 5.816 -9.592 -18.399 1.00 89.88 109 GLU A C 1
ATOM 892 O O . GLU A 1 109 ? 5.046 -10.209 -17.656 1.00 89.88 109 GLU A O 1
ATOM 897 N N . GLU A 1 110 ? 7.090 -9.355 -18.071 1.00 90.50 110 GLU A N 1
ATOM 898 C CA . GLU A 1 110 ? 7.691 -9.810 -16.812 1.00 90.50 110 GLU A CA 1
ATOM 899 C C . GLU A 1 110 ? 6.981 -9.210 -15.592 1.00 90.50 110 GLU A C 1
ATOM 901 O O . GLU A 1 110 ? 6.600 -9.935 -14.669 1.00 90.50 110 GLU A O 1
ATOM 906 N N . ILE A 1 111 ? 6.728 -7.897 -15.605 1.00 89.94 111 ILE A N 1
ATOM 907 C CA . ILE A 1 111 ? 6.019 -7.211 -14.518 1.00 89.94 111 ILE A CA 1
ATOM 908 C C . ILE A 1 111 ? 4.578 -7.709 -14.405 1.00 89.94 111 ILE A C 1
ATOM 910 O O . ILE A 1 111 ? 4.090 -7.918 -13.296 1.00 89.94 111 ILE A O 1
ATOM 914 N N . LYS A 1 112 ? 3.881 -7.927 -15.525 1.00 87.56 112 LYS A N 1
ATOM 915 C CA . LYS A 1 112 ? 2.515 -8.461 -15.504 1.00 87.56 112 LYS A CA 1
ATOM 916 C C . LYS A 1 112 ? 2.473 -9.852 -14.866 1.00 87.56 112 LYS A C 1
ATOM 918 O O . LYS A 1 112 ? 1.666 -10.072 -13.969 1.00 87.56 112 LYS A O 1
ATOM 923 N N . SER A 1 113 ? 3.375 -10.746 -15.272 1.00 86.81 113 SER A N 1
ATOM 924 C CA . SER A 1 113 ? 3.502 -12.087 -14.688 1.00 86.81 113 SER A CA 1
ATOM 925 C C . SER A 1 113 ? 3.789 -12.026 -13.184 1.00 86.81 113 SER A C 1
ATOM 927 O O . SER A 1 113 ? 3.180 -12.749 -12.395 1.00 86.81 113 SER A O 1
ATOM 929 N N . LEU A 1 114 ? 4.668 -11.116 -12.754 1.00 86.56 114 LEU A N 1
ATOM 930 C CA . LEU A 1 114 ? 4.950 -10.894 -11.338 1.00 86.56 114 LEU A CA 1
ATOM 931 C C . LEU A 1 114 ? 3.695 -10.458 -10.564 1.00 86.56 114 LEU A C 1
ATOM 933 O O . LEU A 1 114 ? 3.406 -11.006 -9.503 1.00 86.56 114 LEU A O 1
ATOM 937 N N . LEU A 1 115 ? 2.931 -9.496 -11.088 1.00 82.31 115 LEU A N 1
ATOM 938 C CA . LEU A 1 115 ? 1.723 -8.993 -10.426 1.00 82.31 115 LEU A CA 1
ATOM 939 C C . LEU A 1 115 ? 0.610 -10.042 -10.335 1.00 82.31 115 LEU A C 1
ATOM 941 O O . LEU A 1 115 ? -0.068 -10.100 -9.307 1.00 82.31 115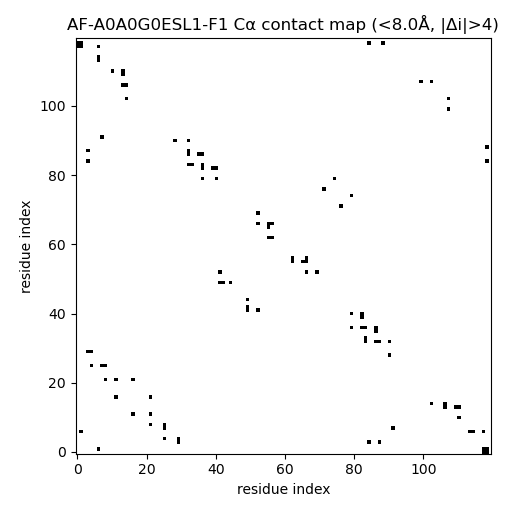 LEU A O 1
ATOM 945 N N . ASP A 1 116 ? 0.430 -10.856 -11.376 1.00 80.50 116 ASP A N 1
ATOM 946 C CA . ASP A 1 116 ? -0.564 -11.931 -11.384 1.00 80.50 116 ASP A CA 1
ATOM 947 C C . ASP A 1 116 ? -0.230 -12.981 -10.303 1.00 80.50 116 ASP A C 1
ATOM 949 O O . ASP A 1 116 ? -1.115 -13.396 -9.565 1.00 80.50 116 ASP A O 1
ATOM 953 N N . ASN A 1 117 ? 1.054 -13.301 -10.093 1.00 73.88 117 ASN A N 1
ATOM 954 C CA . ASN A 1 117 ? 1.491 -14.246 -9.053 1.00 73.88 117 ASN A CA 1
ATOM 955 C C . ASN A 1 117 ? 1.534 -13.657 -7.627 1.00 73.88 117 ASN A C 1
ATOM 957 O O . ASN A 1 117 ? 1.446 -14.393 -6.643 1.00 73.88 117 ASN A O 1
ATOM 961 N N . CYS A 1 118 ? 1.728 -12.342 -7.475 1.00 69.06 118 CYS A N 1
ATOM 962 C CA . CYS A 1 118 ? 1.844 -11.706 -6.156 1.00 69.06 118 CYS A CA 1
ATOM 963 C C . CYS A 1 118 ? 0.495 -11.344 -5.518 1.00 69.06 118 CYS A C 1
ATOM 965 O O . CYS A 1 118 ? 0.442 -11.165 -4.297 1.00 69.06 118 CYS A O 1
ATOM 967 N N . PHE A 1 119 ? -0.567 -11.208 -6.319 1.00 64.00 119 PHE A N 1
ATOM 968 C CA . PHE A 1 119 ? -1.871 -10.705 -5.877 1.00 64.00 119 PHE A CA 1
ATOM 969 C C . PHE A 1 119 ? -3.063 -11.636 -6.179 1.00 64.00 119 PHE A C 1
ATOM 971 O O . PHE A 1 119 ? -4.203 -11.150 -6.162 1.00 64.00 119 PHE A O 1
ATOM 978 N N . GLU A 1 120 ? -2.811 -12.916 -6.470 1.00 55.03 120 GLU A N 1
ATOM 979 C CA . GLU A 1 120 ? -3.775 -14.028 -6.321 1.00 55.03 120 GLU A CA 1
ATOM 980 C C . GLU A 1 120 ? -3.918 -14.452 -4.848 1.00 55.03 120 GLU A C 1
ATOM 982 O O . GLU A 1 120 ? -5.068 -14.735 -4.437 1.00 55.03 120 GLU A O 1
#

pLDDT: mean 85.85, std 8.3, range [46.06, 93.19]